Protein AF-A0A4V2AZS8-F1 (afdb_monomer)

Solvent-accessible surface area (backbone atoms only — not comparable to full-atom values): 9672 Å² total; per-residue (Å²): 130,90,81,91,82,90,80,87,82,88,80,92,87,89,85,93,84,90,85,90,80,82,89,86,44,74,47,88,84,85,51,57,53,79,81,81,78,88,80,92,78,80,92,77,89,79,79,71,80,73,68,63,40,28,54,51,23,30,54,55,28,27,70,74,62,76,33,59,73,58,14,51,53,25,32,37,92,27,83,41,45,29,16,54,57,23,22,50,54,30,22,74,74,65,71,37,59,74,57,15,38,60,24,17,33,66,27,86,45,48,29,17,40,57,23,20,51,58,28,22,79,73,62,78,36,60,73,62,14,38,65,28,16,32,58,30,86,42,50,59,36,46,55,43,21,53,53,43,22,78,76,62,77,39,58,77,56,15,43,67,74,27,40,65,132

Sequence (165 aa):
MRSIVVGLNRLIVASRANVRIMNEGNQMKNCGFWVWVIGVMISQSVDASPPTRSLQCYQEAVEWLGAPGAAATLCSGAISRAPLDCAKEAFEYFGALGASIRLCTLAQSNAPVDCAIIAHEWLGAPGASIDLCIRAKSEAPVDCAKNAYALTGAINQSIRLCRVR

Mean predicted aligned error: 15.45 Å

Structure (mmCIF, N/CA/C/O backbone):
data_AF-A0A4V2AZS8-F1
#
_entry.id   AF-A0A4V2AZS8-F1
#
loop_
_atom_site.group_PDB
_atom_site.id
_atom_site.type_symbol
_atom_site.label_atom_id
_atom_site.label_alt_id
_atom_site.label_comp_id
_atom_site.label_asym_id
_atom_site.label_entity_id
_atom_site.label_seq_id
_atom_site.pdbx_PDB_ins_code
_atom_site.Cartn_x
_atom_site.Cartn_y
_atom_site.Cartn_z
_atom_site.occupancy
_atom_site.B_iso_or_equiv
_atom_site.auth_seq_id
_atom_site.auth_comp_id
_atom_site.auth_asym_id
_atom_site.auth_atom_id
_atom_site.pdbx_PDB_model_num
ATOM 1 N N . MET A 1 1 ? -20.260 49.667 44.166 1.00 33.34 1 MET A N 1
ATOM 2 C CA . MET A 1 1 ? -19.291 50.216 43.187 1.00 33.34 1 MET A CA 1
ATOM 3 C C . MET A 1 1 ? -17.889 49.875 43.674 1.00 33.34 1 MET A C 1
ATOM 5 O O . MET A 1 1 ? -17.673 50.115 44.852 1.00 33.34 1 MET A O 1
ATOM 9 N N . ARG A 1 2 ? -16.969 49.426 42.797 1.00 31.64 2 ARG A N 1
ATOM 10 C CA . ARG A 1 2 ? -15.513 49.222 43.051 1.00 31.64 2 ARG A CA 1
ATOM 11 C C . ARG A 1 2 ? -15.128 48.177 44.138 1.00 31.64 2 ARG A C 1
ATOM 13 O O . ARG A 1 2 ? -15.926 47.923 45.026 1.00 31.64 2 ARG A O 1
ATOM 20 N N . SER A 1 3 ? -13.931 47.563 44.166 1.00 36.28 3 SER A N 1
ATOM 21 C CA . SER A 1 3 ? -13.008 47.126 43.083 1.00 36.28 3 SER A CA 1
ATOM 22 C C . SER A 1 3 ? -11.836 46.267 43.627 1.00 36.28 3 SER A C 1
ATOM 24 O O . SER A 1 3 ? -11.017 46.817 44.356 1.00 36.28 3 SER A O 1
ATOM 26 N N . ILE A 1 4 ? -11.652 45.030 43.114 1.00 39.06 4 ILE A N 1
ATOM 27 C CA . ILE A 1 4 ? -10.358 44.275 43.062 1.00 39.06 4 ILE A CA 1
ATOM 28 C C . ILE A 1 4 ? -9.806 43.961 44.514 1.00 39.06 4 ILE A C 1
ATOM 30 O O . ILE A 1 4 ? -10.564 44.186 45.450 1.00 39.06 4 ILE A O 1
ATOM 34 N N . VAL A 1 5 ? -8.657 43.355 44.902 1.00 35.41 5 VAL A N 1
ATOM 35 C CA . VAL A 1 5 ? -7.395 42.811 44.323 1.00 35.41 5 VAL A CA 1
ATOM 36 C C . VAL A 1 5 ? -6.867 41.636 45.204 1.00 35.41 5 VAL A C 1
ATOM 38 O O . VAL A 1 5 ? -7.051 41.693 46.413 1.00 35.41 5 VAL A O 1
ATOM 41 N N . VAL A 1 6 ? -6.100 40.682 44.627 1.00 34.69 6 VAL A N 1
ATOM 42 C CA . VAL A 1 6 ? -5.257 39.630 45.291 1.00 34.69 6 VAL A CA 1
ATOM 43 C C . VAL A 1 6 ? -6.026 38.531 46.077 1.00 34.69 6 VAL A C 1
ATOM 45 O O . VAL A 1 6 ? -7.058 38.794 46.671 1.00 34.69 6 VAL A O 1
ATOM 48 N N . GLY A 1 7 ? -5.603 37.258 46.144 1.00 29.23 7 GLY A N 1
ATOM 49 C CA . GLY A 1 7 ? -4.555 36.539 45.400 1.00 29.23 7 GLY A CA 1
ATOM 50 C C . GLY A 1 7 ? -3.817 35.464 46.228 1.00 29.23 7 GLY A C 1
ATOM 51 O O . GLY A 1 7 ? -3.482 35.691 47.380 1.00 29.23 7 GLY A O 1
ATOM 52 N N . LEU A 1 8 ? -3.535 34.323 45.586 1.00 36.06 8 LEU A N 1
ATOM 53 C CA . LEU A 1 8 ? -2.616 33.230 45.962 1.00 36.06 8 LEU A CA 1
ATOM 54 C C . LEU A 1 8 ? -2.671 32.572 47.374 1.00 36.06 8 LEU A C 1
ATOM 56 O O . LEU A 1 8 ? -2.198 33.113 48.366 1.00 36.06 8 LEU A O 1
ATOM 60 N N . ASN A 1 9 ? -2.914 31.252 47.325 1.00 31.45 9 ASN A N 1
ATOM 61 C CA . ASN A 1 9 ? -2.202 30.190 48.066 1.00 31.45 9 ASN A CA 1
ATOM 62 C C . ASN A 1 9 ? -2.719 29.726 49.456 1.00 31.45 9 ASN A C 1
ATOM 64 O O . ASN A 1 9 ? -3.075 30.523 50.313 1.00 31.45 9 ASN A O 1
ATOM 68 N N . ARG A 1 10 ? -2.596 28.400 49.677 1.00 37.41 10 ARG A N 1
ATOM 69 C CA . ARG A 1 10 ? -2.849 27.602 50.907 1.00 37.41 10 ARG A CA 1
ATOM 70 C C . ARG A 1 10 ? -4.305 27.465 51.403 1.00 37.41 10 ARG A C 1
ATOM 72 O O . ARG A 1 10 ? -5.071 28.410 51.335 1.00 37.41 10 ARG A O 1
ATOM 79 N N . LEU A 1 11 ? -4.733 26.341 52.002 1.00 31.33 11 LEU A N 1
ATOM 80 C CA . LEU A 1 11 ? -4.360 24.904 51.907 1.00 31.33 11 LEU A CA 1
ATOM 81 C C . LEU A 1 11 ? -5.450 24.090 52.656 1.00 31.33 11 LEU A C 1
ATOM 83 O O . LEU A 1 11 ? -5.911 24.554 53.689 1.00 31.33 11 LEU A O 1
ATOM 87 N N . ILE A 1 12 ? -5.742 22.856 52.215 1.00 38.16 12 ILE A N 1
ATOM 88 C CA . ILE A 1 12 ? -6.421 21.770 52.977 1.00 38.16 12 ILE A CA 1
ATOM 89 C C . ILE A 1 12 ? -7.885 22.011 53.420 1.00 38.16 12 ILE A C 1
ATOM 91 O O . ILE A 1 12 ? -8.167 22.842 54.270 1.00 38.16 12 ILE A O 1
ATOM 95 N N . VAL A 1 13 ? -8.790 21.127 52.979 1.00 31.47 13 VAL A N 1
ATOM 96 C CA . VAL A 1 13 ? -9.641 20.260 53.836 1.00 31.47 13 VAL A CA 1
ATOM 97 C C . VAL A 1 13 ? -10.217 19.140 52.953 1.00 31.47 13 VAL A C 1
ATOM 99 O O . VAL A 1 13 ? -10.412 19.328 51.755 1.00 31.47 13 VAL A O 1
ATOM 102 N N . ALA A 1 14 ? -10.408 17.942 53.514 1.00 37.66 14 ALA A N 1
ATOM 103 C CA . ALA A 1 14 ? -10.688 16.720 52.755 1.00 37.66 14 ALA A CA 1
ATOM 104 C C . ALA A 1 14 ? -12.159 16.261 52.805 1.00 37.66 14 ALA A C 1
ATOM 106 O O . ALA A 1 14 ? -12.882 16.516 53.767 1.00 37.66 14 ALA A O 1
ATOM 107 N N . SER A 1 15 ? -12.568 15.471 51.808 1.00 33.34 15 SER A N 1
ATOM 108 C CA . SER A 1 15 ? -13.687 14.513 51.877 1.00 33.34 15 SER A CA 1
ATOM 109 C C . SER A 1 15 ? -13.432 13.392 50.858 1.00 33.34 15 SER A C 1
ATOM 111 O O . SER A 1 15 ? -13.212 13.672 49.690 1.00 33.34 15 SER A O 1
ATOM 113 N N . ARG A 1 16 ? -13.175 12.148 51.287 1.00 38.03 16 ARG A N 1
ATOM 114 C CA . ARG A 1 16 ? -14.114 11.126 51.816 1.00 38.03 16 ARG A CA 1
ATOM 115 C C . ARG A 1 16 ? -14.849 10.331 50.718 1.00 38.03 16 ARG A C 1
ATOM 117 O O . ARG A 1 16 ? -15.988 10.641 50.399 1.00 38.03 16 ARG A O 1
ATOM 124 N N . ALA A 1 17 ? -14.246 9.218 50.296 1.00 37.12 17 ALA A N 1
ATOM 125 C CA . ALA A 1 17 ? -14.848 7.871 50.327 1.00 37.12 17 ALA A CA 1
ATOM 126 C C . ALA A 1 17 ? -13.714 6.843 50.083 1.00 37.12 17 ALA A C 1
ATOM 128 O O . ALA A 1 17 ? -13.071 6.904 49.047 1.00 37.12 17 ALA A O 1
ATOM 129 N N . ASN A 1 18 ? -13.244 6.029 51.036 1.00 34.91 18 ASN A N 1
ATOM 130 C CA . ASN A 1 18 ? -13.913 5.042 51.904 1.00 34.91 18 ASN A CA 1
ATOM 131 C C . ASN A 1 18 ? -14.211 3.699 51.203 1.00 34.91 18 ASN A C 1
ATOM 133 O O . ASN A 1 18 ? -15.359 3.405 50.885 1.00 34.91 18 ASN A O 1
ATOM 137 N N . VAL A 1 19 ? -13.180 2.856 51.072 1.00 37.09 19 VAL A N 1
ATOM 138 C CA . VAL A 1 19 ? -13.322 1.389 51.043 1.00 37.09 19 VAL A CA 1
ATOM 139 C C . VAL A 1 19 ? -12.619 0.837 52.287 1.00 37.09 19 VAL A C 1
ATOM 141 O O . VAL A 1 19 ? -11.529 1.289 52.633 1.00 37.09 19 VAL A O 1
ATOM 144 N N . ARG A 1 20 ? -13.278 -0.087 52.995 1.00 37.25 20 ARG A N 1
ATOM 145 C CA . ARG A 1 20 ? -12.917 -0.541 54.348 1.00 37.25 20 ARG A CA 1
ATOM 146 C C . ARG A 1 20 ? -13.033 -2.064 54.466 1.00 37.25 20 ARG A C 1
ATOM 148 O O . ARG A 1 20 ? -14.137 -2.559 54.659 1.00 37.25 20 ARG A O 1
ATOM 155 N N . ILE A 1 21 ? -11.890 -2.749 54.465 1.00 39.22 21 ILE A N 1
ATOM 156 C CA . ILE A 1 21 ? -11.623 -4.073 55.066 1.00 39.22 21 ILE A CA 1
ATOM 157 C C . ILE A 1 21 ? -10.160 -3.954 55.553 1.00 39.22 21 ILE A C 1
ATOM 159 O O . ILE A 1 21 ? -9.301 -3.687 54.723 1.00 39.22 21 ILE A O 1
ATOM 163 N N . MET A 1 22 ? -9.764 -3.899 56.832 1.00 32.53 22 MET A N 1
ATOM 164 C CA . MET A 1 22 ? -10.247 -4.458 58.109 1.00 32.53 22 MET A CA 1
ATOM 165 C C . MET A 1 22 ? -10.075 -5.979 58.269 1.00 32.53 22 MET A C 1
ATOM 167 O O . MET A 1 22 ? -10.954 -6.727 57.863 1.00 32.53 22 MET A O 1
ATOM 171 N N . ASN A 1 23 ? -9.050 -6.352 59.060 1.00 37.34 23 ASN A N 1
ATOM 172 C CA . ASN A 1 23 ? -8.978 -7.582 59.877 1.00 37.34 23 ASN A CA 1
ATOM 173 C C . ASN A 1 23 ? -8.745 -8.900 59.068 1.00 37.34 23 ASN A C 1
ATOM 175 O O . ASN A 1 23 ? -8.974 -8.916 57.866 1.00 37.34 23 ASN A O 1
ATOM 179 N N . GLU A 1 24 ? -8.201 -10.017 59.584 1.00 36.78 24 GLU A N 1
ATOM 180 C CA . GLU A 1 24 ? -7.811 -10.447 60.948 1.00 36.78 24 GLU A CA 1
ATOM 181 C C . GLU A 1 24 ? -6.408 -11.103 60.983 1.00 36.78 24 GLU A C 1
ATOM 183 O O . GLU A 1 24 ? -5.986 -11.722 60.011 1.00 36.78 24 GLU A O 1
ATOM 188 N N . GLY A 1 25 ? -5.693 -11.004 62.116 1.00 35.56 25 GLY A N 1
ATOM 189 C CA . GLY A 1 25 ? -4.338 -11.577 62.293 1.00 35.56 25 GLY A CA 1
ATOM 190 C C . GLY A 1 25 ? -3.713 -11.336 63.680 1.00 35.56 25 GLY A C 1
ATOM 191 O O . GLY A 1 25 ? -2.523 -11.050 63.810 1.00 35.56 25 GLY A O 1
ATOM 192 N N . ASN A 1 26 ? -4.532 -11.322 64.736 1.00 35.31 26 ASN A N 1
ATOM 193 C CA . ASN A 1 26 ? -4.114 -10.905 66.082 1.00 35.31 26 ASN A CA 1
ATOM 194 C C . ASN A 1 26 ? -3.451 -12.051 66.893 1.00 35.31 26 ASN A C 1
ATOM 196 O O . ASN A 1 26 ? -3.661 -13.224 66.603 1.00 35.31 26 ASN A O 1
ATOM 200 N N . GLN A 1 27 ? -2.749 -11.678 67.973 1.00 40.88 27 GLN A N 1
ATOM 201 C CA . GLN A 1 27 ? -2.029 -12.500 68.962 1.00 40.88 27 GLN A CA 1
ATOM 202 C C . GLN A 1 27 ? -0.652 -13.052 68.504 1.00 40.88 27 GLN A C 1
ATOM 204 O O . GLN A 1 27 ? -0.379 -13.155 67.316 1.00 40.88 27 GLN A O 1
ATOM 209 N N . MET A 1 28 ? 0.313 -13.369 69.388 1.00 41.41 28 MET A N 1
ATOM 210 C CA . MET A 1 28 ? 0.351 -13.183 70.858 1.00 41.41 28 MET A CA 1
ATOM 211 C C . MET A 1 28 ? 1.646 -12.510 71.387 1.00 41.41 28 MET A C 1
ATOM 213 O O . MET A 1 28 ? 2.045 -12.709 72.529 1.00 41.41 28 MET A O 1
ATOM 217 N N . LYS A 1 29 ? 2.283 -11.635 70.594 1.00 42.59 29 LYS A N 1
ATOM 218 C CA . LYS A 1 29 ? 2.985 -10.447 71.145 1.00 42.59 29 LYS A CA 1
ATOM 219 C C . LYS A 1 29 ? 2.148 -9.185 70.890 1.00 42.59 29 LYS A C 1
ATOM 221 O O . LYS A 1 29 ? 2.635 -8.163 70.428 1.00 42.59 29 LYS A O 1
ATOM 226 N N . ASN A 1 30 ? 0.847 -9.334 71.146 1.00 47.31 30 ASN A N 1
ATOM 227 C CA . ASN A 1 30 ? -0.242 -8.363 71.014 1.00 47.31 30 ASN A CA 1
ATOM 228 C C . ASN A 1 30 ? -0.416 -7.645 69.657 1.00 47.31 30 ASN A C 1
ATOM 230 O O . ASN A 1 30 ? -1.076 -6.612 69.629 1.00 47.31 30 ASN A O 1
ATOM 234 N N . CYS A 1 31 ? 0.089 -8.212 68.550 1.00 43.41 31 CYS A N 1
ATOM 235 C CA . CYS A 1 31 ? -0.564 -8.301 67.222 1.00 43.41 31 CYS A CA 1
ATOM 236 C C . CYS A 1 31 ? 0.366 -8.983 66.190 1.00 43.41 31 CYS A C 1
ATOM 238 O O . CYS A 1 31 ? 1.584 -8.894 66.324 1.00 43.41 31 CYS A O 1
ATOM 240 N N . GLY A 1 32 ? -0.189 -9.573 65.121 1.00 35.25 32 GLY A N 1
ATOM 241 C CA . GLY A 1 32 ? 0.500 -9.658 63.822 1.00 35.25 32 GLY A CA 1
ATOM 242 C C . GLY A 1 32 ? 1.389 -10.875 63.535 1.00 35.25 32 GLY A C 1
ATOM 243 O O . GLY A 1 32 ? 2.478 -10.709 62.988 1.00 35.25 32 GLY A O 1
ATOM 244 N N . PHE A 1 33 ? 0.940 -12.095 63.838 1.00 46.66 33 PHE A N 1
ATOM 245 C CA . PHE A 1 33 ? 1.416 -13.272 63.088 1.00 46.66 33 PHE A CA 1
ATOM 246 C C . PHE A 1 33 ? 0.717 -13.275 61.709 1.00 46.66 33 PHE A C 1
ATOM 248 O O . PHE A 1 33 ? -0.459 -12.925 61.656 1.00 46.66 33 PHE A O 1
ATOM 255 N N . TRP A 1 34 ? 1.415 -13.660 60.625 1.00 41.84 34 TRP A N 1
ATOM 256 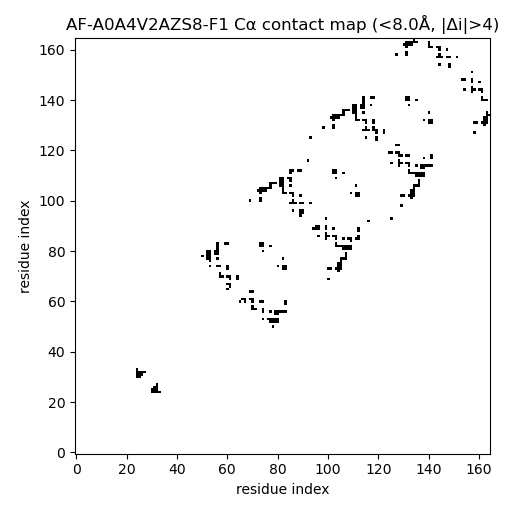C CA . TRP A 1 34 ? 1.061 -13.372 59.207 1.00 41.84 34 TRP A CA 1
ATOM 257 C C . TRP A 1 34 ? 1.075 -11.846 58.913 1.00 41.84 34 TRP A C 1
ATOM 259 O O . TRP A 1 34 ? 0.265 -11.100 59.443 1.00 41.84 34 TRP A O 1
ATOM 269 N N . VAL A 1 35 ? 2.019 -11.262 58.163 1.00 41.62 35 VAL A N 1
ATOM 270 C CA . VAL A 1 35 ? 2.215 -11.386 56.706 1.00 41.62 35 VAL A CA 1
ATOM 271 C C . VAL A 1 35 ? 3.706 -11.200 56.361 1.00 41.62 35 VAL A C 1
ATOM 273 O O . VAL A 1 35 ? 4.246 -10.096 56.399 1.00 41.62 35 VAL A O 1
ATOM 276 N N . TRP A 1 36 ? 4.362 -12.291 55.970 1.00 41.44 36 TRP A N 1
ATOM 277 C CA . TRP A 1 36 ? 5.384 -12.267 54.917 1.00 41.44 36 TRP A CA 1
ATOM 278 C C . TRP A 1 36 ? 4.718 -12.824 53.650 1.00 41.44 36 TRP A C 1
ATOM 280 O O . TRP A 1 36 ? 3.796 -13.631 53.765 1.00 41.44 36 TRP A O 1
ATOM 290 N N . VAL A 1 37 ? 5.227 -12.449 52.468 1.00 45.97 37 VAL A N 1
ATOM 291 C CA . VAL A 1 37 ? 4.618 -12.679 51.135 1.00 45.97 37 VAL A CA 1
ATOM 292 C C . VAL A 1 37 ? 3.432 -11.739 50.841 1.00 45.97 37 VAL A C 1
ATOM 294 O O . VAL A 1 37 ? 2.607 -11.477 51.703 1.00 45.97 37 VAL A O 1
ATOM 297 N N . ILE A 1 38 ? 3.359 -11.256 49.589 1.00 45.50 38 ILE A N 1
ATOM 298 C CA . ILE A 1 38 ? 2.510 -10.152 49.080 1.00 45.50 38 ILE A CA 1
ATOM 299 C C . ILE A 1 38 ? 2.921 -8.765 49.640 1.00 45.50 38 ILE A C 1
ATOM 301 O O . ILE A 1 38 ? 2.914 -8.543 50.842 1.00 45.50 38 ILE A O 1
ATOM 305 N N . GLY A 1 39 ? 3.271 -7.759 48.829 1.00 36.75 39 GLY A N 1
ATOM 306 C CA . GLY A 1 39 ? 3.488 -7.780 47.378 1.00 36.75 39 GLY A CA 1
ATOM 307 C C . GLY A 1 39 ? 3.538 -6.386 46.732 1.00 36.75 39 GLY A C 1
ATOM 308 O O . GLY A 1 39 ? 2.514 -5.730 46.630 1.00 36.75 39 GLY A O 1
ATOM 309 N N . VAL A 1 40 ? 4.721 -5.990 46.246 1.00 51.69 40 VAL A N 1
ATOM 310 C CA . VAL A 1 40 ? 4.964 -5.089 45.092 1.00 51.69 40 VAL A CA 1
ATOM 311 C C . VAL A 1 40 ? 4.104 -3.808 44.960 1.00 51.69 40 VAL A C 1
ATOM 313 O O . VAL A 1 40 ? 3.096 -3.795 44.262 1.00 51.69 40 VAL A O 1
ATOM 316 N N . MET A 1 41 ? 4.629 -2.685 45.466 1.00 39.31 41 MET A N 1
ATOM 317 C CA . MET A 1 41 ? 4.526 -1.340 44.858 1.00 39.31 41 MET A CA 1
ATOM 318 C C . MET A 1 41 ? 5.875 -0.640 45.136 1.00 39.31 41 MET A C 1
ATOM 320 O O . MET A 1 41 ? 6.211 -0.421 46.294 1.00 39.31 41 MET A O 1
ATOM 324 N N . ILE A 1 42 ? 6.811 -0.472 44.189 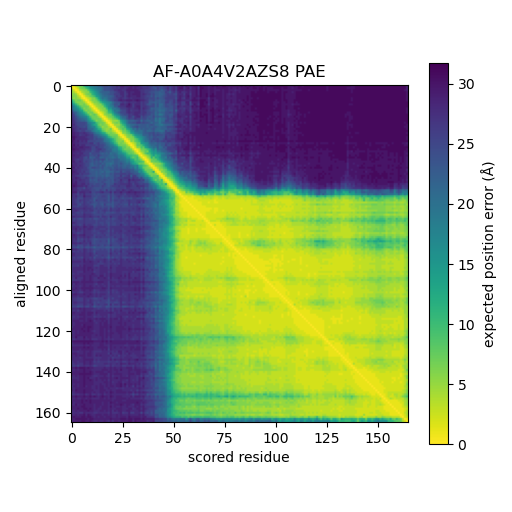1.00 50.31 42 ILE A N 1
ATOM 325 C CA . ILE A 1 42 ? 6.748 0.395 42.991 1.00 50.31 42 ILE A CA 1
ATOM 326 C C . ILE A 1 42 ? 6.298 1.803 43.429 1.00 50.31 42 ILE A C 1
ATOM 328 O O . ILE A 1 42 ? 5.116 2.015 43.651 1.00 50.31 42 ILE A O 1
ATOM 332 N N . SER A 1 43 ? 7.177 2.786 43.665 1.00 45.25 43 SER A N 1
ATOM 333 C CA . SER A 1 43 ? 8.560 2.986 43.181 1.00 45.25 43 SER A CA 1
ATOM 334 C C . SER A 1 43 ? 8.686 3.102 41.659 1.00 45.25 43 SER A C 1
ATOM 336 O O . SER A 1 43 ? 9.384 2.309 41.030 1.00 45.25 43 SER A O 1
ATOM 338 N N . GLN A 1 44 ? 7.989 4.097 41.094 1.00 39.22 44 GLN A N 1
ATOM 339 C CA . GLN A 1 44 ? 8.421 5.001 40.007 1.00 39.22 44 GLN A CA 1
ATOM 340 C C . GLN A 1 44 ? 7.219 5.833 39.530 1.00 39.22 44 GLN A C 1
ATOM 342 O O . GLN A 1 44 ? 6.243 5.267 39.056 1.00 39.22 44 GLN A O 1
ATOM 347 N N . SER A 1 45 ? 7.318 7.162 39.597 1.00 39.69 45 SER A N 1
ATOM 348 C CA . SER A 1 45 ? 6.466 8.096 38.841 1.00 39.69 45 SER A CA 1
ATOM 349 C C . SER A 1 45 ? 7.344 8.827 37.823 1.00 39.69 45 SER A C 1
ATOM 351 O O . SER A 1 45 ? 7.642 10.016 37.955 1.00 39.69 45 SER A O 1
ATOM 353 N N . VAL A 1 46 ? 7.876 8.062 36.866 1.00 49.38 46 VAL A N 1
ATOM 354 C CA . VAL A 1 46 ? 8.689 8.573 35.749 1.00 49.38 46 VAL A CA 1
ATOM 355 C C . VAL A 1 46 ? 7.773 8.697 34.532 1.00 49.38 46 VAL A C 1
ATOM 357 O O . VAL A 1 46 ? 8.007 8.093 33.488 1.00 49.38 46 VAL A O 1
ATOM 360 N N . ASP A 1 47 ? 6.679 9.438 34.709 1.00 39.75 47 ASP A N 1
ATOM 361 C CA . ASP A 1 47 ? 5.573 9.522 33.755 1.00 39.75 47 ASP A CA 1
ATOM 362 C C . ASP A 1 47 ? 5.919 10.437 32.573 1.00 39.75 47 ASP A C 1
ATOM 364 O O . ASP A 1 47 ? 5.371 11.523 32.380 1.00 39.75 47 ASP A O 1
ATOM 368 N N . ALA A 1 48 ? 6.861 9.968 31.755 1.00 43.16 48 ALA A N 1
ATOM 369 C CA . ALA A 1 48 ? 7.017 10.428 30.389 1.00 43.16 48 ALA A CA 1
ATOM 370 C C . ALA A 1 48 ? 5.715 10.131 29.631 1.00 43.16 48 ALA A C 1
ATOM 372 O O . ALA A 1 48 ? 5.297 8.975 29.533 1.00 43.16 48 ALA A O 1
ATOM 373 N N . SER A 1 49 ? 5.069 11.174 29.104 1.00 41.69 49 SER A N 1
ATOM 374 C CA . SER A 1 49 ? 3.768 11.058 28.442 1.00 41.69 49 SER A CA 1
ATOM 375 C C . SER A 1 49 ? 3.782 9.978 27.350 1.00 41.69 49 SER A C 1
ATOM 377 O O . SER A 1 49 ? 4.580 10.089 26.412 1.00 41.69 49 SER A O 1
ATOM 379 N N . PRO A 1 50 ? 2.888 8.969 27.395 1.00 49.75 50 PRO A N 1
ATOM 380 C CA . PRO A 1 50 ? 2.739 8.040 26.284 1.00 49.75 50 PRO A CA 1
ATOM 381 C C . PRO A 1 50 ? 2.290 8.805 25.024 1.00 49.75 50 PRO A C 1
ATOM 383 O O . PRO A 1 50 ? 1.581 9.813 25.132 1.00 49.75 50 PRO A O 1
ATOM 386 N N . PRO A 1 51 ? 2.683 8.363 23.815 1.00 53.47 51 PRO A N 1
ATOM 387 C CA . PRO A 1 51 ? 2.431 9.107 22.586 1.00 53.47 51 PRO A CA 1
ATOM 388 C C . PRO A 1 51 ? 0.940 9.088 22.221 1.00 53.47 51 PRO A C 1
ATOM 390 O O . PRO A 1 51 ? 0.475 8.208 21.506 1.00 53.47 51 PRO A O 1
ATOM 393 N N . THR A 1 52 ? 0.191 10.104 22.653 1.00 59.41 52 THR A N 1
ATOM 394 C CA . THR A 1 52 ? -1.256 10.273 22.389 1.00 59.41 52 THR A CA 1
ATOM 395 C C . THR A 1 52 ? -1.639 10.164 20.908 1.00 59.41 52 THR A C 1
ATOM 397 O O . THR A 1 52 ? -2.753 9.758 20.586 1.00 59.41 52 THR A O 1
ATOM 400 N N . ARG A 1 53 ? -0.700 10.450 19.999 1.00 62.38 53 ARG A N 1
ATOM 401 C CA . ARG A 1 53 ? -0.846 10.293 18.543 1.00 62.38 53 ARG A CA 1
ATOM 402 C C . ARG A 1 53 ? -1.084 8.847 18.084 1.00 62.38 53 ARG A C 1
ATOM 404 O O . ARG A 1 53 ? -1.784 8.653 17.094 1.00 62.38 53 ARG A O 1
ATOM 411 N N . SER A 1 54 ? -0.541 7.843 18.781 1.00 74.81 54 SER A N 1
ATOM 412 C CA . SER A 1 54 ? -0.782 6.430 18.439 1.00 74.81 54 SER A CA 1
ATOM 413 C C . SER A 1 54 ? -2.218 6.017 18.779 1.00 74.81 54 SER A C 1
ATOM 415 O O . SER A 1 54 ? -2.881 5.340 17.992 1.00 74.81 54 SER A O 1
ATOM 417 N N . LEU A 1 55 ? -2.728 6.510 19.914 1.00 85.62 55 LEU A N 1
ATOM 418 C CA . LEU A 1 55 ? -4.106 6.310 20.355 1.00 85.62 55 LEU A CA 1
ATOM 419 C C . LEU A 1 55 ? -5.105 6.959 19.385 1.00 85.62 55 LEU A C 1
ATOM 421 O O . LEU A 1 55 ? -6.088 6.320 19.028 1.00 85.62 55 LEU A O 1
ATOM 425 N N . GLN A 1 56 ? -4.818 8.179 18.913 1.00 89.69 56 GLN A N 1
ATOM 426 C CA . GLN A 1 56 ? -5.639 8.884 17.917 1.00 89.69 56 GLN A CA 1
ATOM 427 C C . GLN A 1 56 ? -5.765 8.092 16.609 1.00 89.69 56 GLN A C 1
ATOM 429 O O . GLN A 1 56 ? -6.879 7.879 16.138 1.00 89.69 56 GLN A O 1
ATOM 434 N N . CYS A 1 57 ? -4.645 7.585 16.070 1.00 91.81 57 CYS A N 1
ATOM 435 C CA . CYS A 1 57 ? -4.664 6.704 14.897 1.00 91.81 57 CYS A CA 1
ATOM 436 C C . CYS A 1 57 ? -5.603 5.510 15.129 1.00 91.81 57 CYS A C 1
ATOM 438 O O . CYS A 1 57 ? -6.492 5.263 14.319 1.00 91.81 57 CYS A O 1
ATOM 440 N N . TYR A 1 58 ? -5.451 4.799 16.253 1.00 92.38 58 TYR A N 1
ATOM 441 C CA . TYR A 1 58 ? -6.273 3.626 16.553 1.00 92.38 58 TYR A CA 1
ATOM 442 C C . TYR A 1 58 ? -7.765 3.959 16.720 1.00 92.38 58 TYR A C 1
ATOM 444 O O . TYR A 1 58 ? -8.600 3.254 16.163 1.00 92.38 58 TYR A O 1
ATOM 452 N N . GLN A 1 59 ? -8.111 5.021 17.453 1.00 93.38 59 GLN A N 1
ATOM 453 C CA . GLN A 1 59 ? -9.503 5.416 17.703 1.00 93.38 59 GLN A CA 1
ATOM 454 C C . GLN A 1 59 ? -10.244 5.742 16.399 1.00 93.38 59 GLN A C 1
ATOM 456 O O . GLN A 1 59 ? -11.295 5.163 16.130 1.00 93.38 59 GLN A O 1
ATOM 461 N N . GLU A 1 60 ? -9.660 6.592 15.554 1.00 94.44 60 GLU A N 1
ATOM 462 C CA . GLU A 1 60 ? -10.249 6.958 14.261 1.00 94.44 60 GLU A CA 1
ATOM 463 C C . GLU A 1 60 ? -10.232 5.792 13.256 1.00 94.44 60 GLU A C 1
ATOM 465 O O . GLU A 1 60 ? -11.130 5.670 12.423 1.00 94.44 60 GLU A O 1
ATOM 470 N N . ALA A 1 61 ? -9.237 4.900 13.330 1.00 93.56 61 ALA A N 1
ATOM 471 C CA . ALA A 1 61 ? -9.206 3.691 12.510 1.00 93.56 61 ALA A CA 1
ATOM 472 C C . ALA A 1 61 ? -10.283 2.678 12.934 1.00 93.56 61 ALA A C 1
ATOM 474 O O . ALA A 1 61 ? -10.823 1.989 12.073 1.00 93.56 61 ALA A O 1
ATOM 475 N N . VAL A 1 62 ? -10.639 2.586 14.222 1.00 95.00 62 VAL A N 1
ATOM 476 C CA . VAL A 1 62 ? -11.787 1.779 14.679 1.00 95.00 62 VAL A CA 1
ATOM 477 C C . VAL A 1 62 ? -13.099 2.358 14.151 1.00 95.00 62 VAL A C 1
ATOM 479 O O . VAL A 1 62 ? -13.924 1.594 13.655 1.00 95.00 62 VAL A O 1
ATOM 482 N N . GLU A 1 63 ?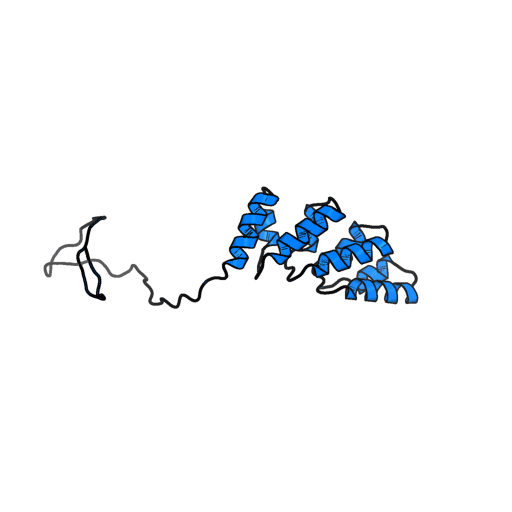 -13.275 3.680 14.212 1.00 94.88 63 GLU A N 1
ATOM 483 C CA . GLU A 1 63 ? -14.465 4.369 13.696 1.00 94.88 63 GLU A CA 1
ATOM 484 C C . GLU A 1 63 ? -14.627 4.185 12.177 1.00 94.88 63 GLU A C 1
ATOM 486 O O . GLU A 1 63 ? -15.711 3.844 11.709 1.00 94.88 63 GLU A O 1
ATOM 491 N N . TRP A 1 64 ? -13.541 4.329 11.409 1.00 93.94 64 TRP A N 1
ATOM 492 C CA . TRP A 1 64 ? -13.561 4.184 9.949 1.00 93.94 64 TRP A CA 1
ATOM 493 C C . TRP A 1 64 ? -13.684 2.728 9.466 1.00 93.94 64 TRP A C 1
ATOM 495 O O . TRP A 1 64 ? -14.386 2.463 8.493 1.00 93.94 64 TRP A O 1
ATOM 505 N N . LEU A 1 65 ? -13.007 1.775 10.120 1.00 93.31 65 LEU A N 1
ATOM 506 C CA . LEU A 1 65 ? -12.960 0.375 9.672 1.00 93.31 65 LEU A CA 1
ATOM 507 C C . LEU A 1 65 ? -14.069 -0.505 10.263 1.00 93.31 65 LEU A C 1
ATOM 509 O O . LEU A 1 65 ? -14.291 -1.607 9.765 1.00 93.31 65 LEU A O 1
ATOM 513 N N . GLY A 1 66 ? -14.665 -0.112 11.394 1.00 92.12 66 GLY A N 1
ATOM 514 C CA . GLY A 1 66 ? -15.531 -0.975 12.213 1.00 92.12 66 GLY A CA 1
ATOM 515 C C . GLY A 1 66 ? -14.834 -2.220 12.795 1.00 92.12 66 GLY A C 1
ATOM 516 O O . GLY A 1 66 ? -15.474 -3.046 13.443 1.00 92.12 66 GLY A O 1
ATOM 517 N N . ALA A 1 67 ? -13.525 -2.381 12.565 1.00 90.81 67 ALA A N 1
ATOM 518 C CA . ALA A 1 67 ? -12.785 -3.624 12.767 1.00 90.81 67 ALA A CA 1
ATOM 519 C C . ALA A 1 67 ? -11.514 -3.386 13.611 1.00 90.81 67 ALA A C 1
ATOM 521 O O . ALA A 1 67 ? -10.462 -3.038 13.063 1.00 90.81 67 ALA A O 1
ATOM 522 N N . PRO A 1 68 ? -11.549 -3.607 14.941 1.00 88.12 68 PRO A N 1
ATOM 523 C CA . PRO A 1 68 ? -10.439 -3.244 15.828 1.00 88.12 68 PRO A CA 1
ATOM 524 C C . PRO A 1 68 ? -9.138 -4.009 15.553 1.00 88.12 68 PRO A C 1
ATOM 526 O O . PRO A 1 68 ? -8.060 -3.446 15.714 1.00 88.12 68 PRO A O 1
ATOM 529 N N . GLY A 1 69 ? -9.201 -5.250 15.055 1.00 90.12 69 GLY A N 1
ATOM 530 C CA . GLY A 1 69 ? -8.003 -5.987 14.627 1.00 90.12 69 GLY A CA 1
ATOM 531 C C . GLY A 1 69 ? -7.319 -5.378 13.395 1.00 90.12 69 GLY A C 1
ATOM 532 O O . GLY A 1 69 ? -6.091 -5.383 13.303 1.00 90.12 69 GLY A O 1
ATOM 533 N N . ALA A 1 70 ? -8.088 -4.785 12.477 1.00 90.38 70 ALA A N 1
ATOM 534 C CA . ALA A 1 70 ? -7.547 -4.073 11.322 1.00 90.38 70 ALA A CA 1
ATOM 535 C C . ALA A 1 70 ? -6.963 -2.711 11.736 1.00 90.38 70 ALA A C 1
ATOM 537 O O . ALA A 1 70 ? -5.845 -2.386 11.342 1.00 90.38 70 ALA A O 1
ATOM 538 N N . ALA A 1 71 ? -7.655 -1.975 12.613 1.00 91.06 71 ALA A N 1
ATOM 539 C CA . ALA A 1 71 ? -7.161 -0.730 13.205 1.00 91.06 71 ALA A CA 1
ATOM 540 C C . ALA A 1 71 ? -5.849 -0.931 13.989 1.00 91.06 71 ALA A C 1
ATOM 542 O O . ALA A 1 71 ? -4.892 -0.180 13.802 1.00 91.06 71 ALA A O 1
ATOM 543 N N . ALA A 1 72 ? -5.767 -1.983 14.813 1.00 90.75 72 ALA A N 1
ATOM 544 C CA . ALA A 1 72 ? -4.557 -2.354 15.548 1.00 90.75 72 ALA A CA 1
ATOM 545 C C . ALA A 1 72 ? -3.400 -2.743 14.613 1.00 90.75 72 ALA A C 1
ATOM 547 O O . ALA A 1 72 ? -2.253 -2.399 14.884 1.00 90.75 72 ALA A O 1
ATOM 548 N N . THR A 1 73 ? -3.694 -3.427 13.501 1.00 91.62 73 THR A N 1
ATOM 549 C CA . THR A 1 73 ? -2.694 -3.776 12.479 1.00 91.62 73 THR A CA 1
ATOM 550 C C . THR A 1 73 ? -2.154 -2.521 11.792 1.00 91.62 73 THR A C 1
ATOM 552 O O . THR A 1 73 ? -0.941 -2.321 11.723 1.00 91.62 73 THR A O 1
ATOM 555 N N . LEU A 1 74 ? -3.049 -1.650 11.321 1.00 91.06 74 LEU A N 1
ATOM 556 C CA . LEU A 1 74 ? -2.715 -0.440 10.574 1.00 91.06 74 LEU A CA 1
ATOM 557 C C . LEU A 1 74 ? -1.911 0.561 11.415 1.00 91.06 74 LEU A C 1
ATOM 559 O O . LEU A 1 74 ? -0.842 0.996 10.994 1.00 91.06 74 LEU A O 1
ATOM 563 N N . CYS A 1 75 ? -2.394 0.864 12.621 1.00 91.62 75 CYS A N 1
ATOM 564 C CA . CYS A 1 75 ? -1.780 1.816 13.548 1.00 91.62 75 CYS A CA 1
ATOM 565 C C . CYS A 1 75 ? -0.731 1.186 14.486 1.00 91.62 75 CYS A C 1
ATOM 567 O O . CYS A 1 75 ? -0.292 1.830 15.444 1.00 91.62 75 CYS A O 1
ATOM 569 N N . SER A 1 76 ? -0.306 -0.059 14.237 1.00 87.88 76 SER A N 1
ATOM 570 C CA . SER A 1 76 ? 0.787 -0.680 14.994 1.00 87.88 76 SER A CA 1
ATOM 571 C C . SER A 1 76 ? 2.058 0.175 14.894 1.00 87.88 76 SER A C 1
ATOM 573 O O . SER A 1 76 ? 2.426 0.643 13.821 1.00 87.88 76 SER A O 1
ATOM 575 N N . GLY A 1 77 ? 2.705 0.460 16.029 1.00 82.81 77 GLY A N 1
ATOM 576 C CA . GLY A 1 77 ? 3.917 1.295 16.079 1.00 82.81 77 GLY A CA 1
ATOM 577 C C . GLY A 1 77 ? 3.769 2.741 15.566 1.00 82.81 77 GLY A C 1
ATOM 578 O O . GLY A 1 77 ? 4.781 3.421 15.398 1.00 82.81 77 GLY A O 1
ATOM 579 N N . ALA A 1 78 ? 2.551 3.224 15.304 1.00 86.81 78 ALA A N 1
ATOM 580 C CA . ALA A 1 78 ? 2.323 4.521 14.676 1.00 86.81 78 ALA A CA 1
ATOM 581 C C . ALA A 1 78 ? 2.640 5.693 15.622 1.00 86.81 78 ALA A C 1
ATOM 583 O O . ALA A 1 78 ? 2.099 5.788 16.721 1.00 86.81 78 ALA A O 1
ATOM 584 N N . ILE A 1 79 ? 3.481 6.628 15.171 1.00 86.12 79 ILE A N 1
ATOM 585 C CA . ILE A 1 79 ? 3.826 7.871 15.899 1.00 86.12 79 ILE A CA 1
ATOM 586 C C . ILE A 1 79 ? 2.951 9.075 15.492 1.00 86.12 79 ILE A C 1
ATOM 588 O O . ILE A 1 79 ? 3.108 10.185 16.008 1.00 86.12 79 ILE A O 1
ATOM 592 N N . SER A 1 80 ? 2.050 8.862 14.535 1.00 88.44 80 SER A N 1
ATOM 593 C CA . SER A 1 80 ? 1.164 9.840 13.904 1.00 88.44 80 SER A CA 1
ATOM 594 C C . SER A 1 80 ? -0.056 9.117 13.317 1.00 88.44 80 SER A C 1
ATOM 596 O O . SER A 1 80 ? -0.145 7.891 13.372 1.00 88.44 80 SER A O 1
ATOM 598 N N . ARG A 1 81 ? -0.983 9.869 12.716 1.00 89.94 81 ARG A N 1
ATOM 599 C CA . ARG A 1 81 ? -2.115 9.318 11.956 1.00 89.94 81 ARG A CA 1
ATOM 600 C C . ARG A 1 81 ? -1.762 8.850 10.535 1.00 89.94 81 ARG A C 1
ATOM 602 O O . ARG A 1 81 ? -2.620 8.276 9.876 1.00 89.94 81 ARG A O 1
ATOM 609 N N . ALA A 1 82 ? -0.509 9.004 10.091 1.00 91.56 82 ALA A N 1
ATOM 610 C CA . ALA A 1 82 ? -0.095 8.720 8.712 1.00 91.56 82 ALA A CA 1
ATOM 611 C C . ALA A 1 82 ? -0.515 7.335 8.160 1.00 91.56 82 ALA A C 1
ATOM 613 O O . ALA A 1 82 ? -0.916 7.296 7.001 1.00 91.56 82 ALA A O 1
ATOM 614 N N . PRO A 1 83 ? -0.521 6.217 8.926 1.00 92.44 83 PRO A N 1
ATOM 615 C CA . PRO A 1 83 ? -1.072 4.951 8.432 1.00 92.44 83 PRO A CA 1
ATOM 616 C C . PRO A 1 83 ? -2.554 5.030 8.051 1.00 92.44 83 PRO A C 1
ATOM 618 O O . PRO A 1 83 ? -2.959 4.460 7.043 1.00 92.44 83 PRO A O 1
ATOM 621 N N . LEU A 1 84 ? -3.360 5.738 8.846 1.00 94.44 84 LEU A N 1
ATOM 622 C CA . LEU A 1 84 ? -4.791 5.913 8.611 1.00 94.44 84 LEU A CA 1
ATOM 623 C C . LEU A 1 84 ? -5.057 6.858 7.440 1.00 94.44 84 LEU A C 1
ATOM 625 O O . LEU A 1 84 ? -5.902 6.557 6.603 1.00 94.44 84 LEU A O 1
ATOM 629 N N . ASP A 1 85 ? -4.338 7.977 7.375 1.00 94.44 85 ASP A N 1
ATOM 630 C CA . ASP A 1 85 ? -4.520 8.962 6.308 1.00 94.44 85 ASP A CA 1
ATOM 631 C C . ASP A 1 85 ? -4.070 8.362 4.945 1.00 94.44 85 ASP A C 1
ATOM 633 O O . ASP A 1 85 ? -4.844 8.384 3.990 1.00 94.44 85 ASP A O 1
ATOM 637 N N . CYS A 1 86 ? -2.924 7.661 4.898 1.00 94.56 86 CYS A N 1
ATOM 638 C CA . CYS A 1 86 ? -2.480 6.839 3.755 1.00 94.56 86 CYS A CA 1
ATOM 639 C C . CYS A 1 86 ? -3.512 5.764 3.364 1.00 94.56 86 CYS A C 1
ATOM 641 O O . CYS A 1 86 ? -3.793 5.567 2.183 1.00 94.56 86 CYS A O 1
ATOM 643 N N . ALA A 1 87 ? -4.094 5.047 4.336 1.00 94.94 87 ALA A N 1
ATOM 644 C CA . ALA A 1 87 ? -5.051 3.978 4.042 1.00 94.94 87 ALA A CA 1
ATOM 645 C C . ALA A 1 87 ? -6.386 4.501 3.495 1.00 94.94 87 ALA A C 1
ATOM 647 O O . ALA A 1 87 ? -7.007 3.798 2.699 1.00 94.94 87 ALA A O 1
ATOM 648 N N . LYS A 1 88 ? -6.814 5.707 3.894 1.00 95.19 88 LYS A N 1
ATOM 649 C CA . LYS A 1 88 ? -7.984 6.393 3.325 1.00 95.19 88 LYS A CA 1
ATOM 650 C C . LYS A 1 88 ? -7.728 6.774 1.869 1.00 95.19 88 LYS A C 1
ATOM 652 O O . LYS A 1 88 ? -8.479 6.340 1.006 1.00 95.19 88 LYS A O 1
ATOM 657 N N . GLU A 1 89 ? -6.621 7.455 1.583 1.00 95.38 89 GLU A N 1
ATOM 658 C CA . GLU A 1 89 ? -6.226 7.841 0.220 1.00 95.38 89 GLU A CA 1
ATOM 659 C C . GLU A 1 89 ? -6.060 6.616 -0.703 1.00 95.38 89 GLU A C 1
ATOM 661 O O . GLU A 1 89 ? -6.624 6.550 -1.796 1.00 95.38 89 GLU A O 1
ATOM 666 N N . ALA A 1 90 ? -5.398 5.559 -0.219 1.00 94.12 90 ALA A N 1
ATOM 667 C CA . ALA A 1 90 ? -5.290 4.294 -0.943 1.00 94.12 90 ALA A CA 1
ATOM 668 C C . ALA A 1 90 ? -6.634 3.555 -1.084 1.00 94.12 90 ALA A C 1
ATOM 670 O O . ALA A 1 90 ? -6.770 2.695 -1.954 1.00 94.12 90 ALA A O 1
ATOM 671 N N . PHE A 1 91 ? -7.623 3.803 -0.225 1.00 95.00 91 PHE A N 1
ATOM 672 C CA . PHE A 1 91 ? -8.970 3.250 -0.383 1.00 95.00 91 PHE A CA 1
ATOM 673 C C . PHE A 1 91 ? -9.793 4.058 -1.392 1.00 95.00 91 PHE A C 1
ATOM 675 O O . PHE A 1 91 ? -10.487 3.458 -2.207 1.00 95.00 91 PHE A O 1
ATOM 682 N N . GLU A 1 92 ? -9.663 5.383 -1.401 1.00 94.62 92 GLU A N 1
ATOM 683 C CA . GLU A 1 92 ? -10.302 6.269 -2.379 1.00 94.62 92 GLU A CA 1
ATOM 684 C C . GLU A 1 92 ? -9.796 5.999 -3.807 1.00 94.62 92 GLU A C 1
ATOM 686 O O . GLU A 1 92 ? -10.600 5.957 -4.736 1.00 94.62 92 GLU A O 1
ATOM 691 N N . TYR A 1 93 ? -8.497 5.719 -3.980 1.00 93.50 93 TYR A N 1
ATOM 692 C CA . TYR A 1 93 ? -7.916 5.398 -5.289 1.00 93.50 93 TYR A CA 1
ATOM 693 C C . TYR A 1 93 ? -8.158 3.941 -5.739 1.00 93.50 93 TYR A C 1
ATOM 695 O O . TYR A 1 93 ? -8.531 3.704 -6.887 1.00 93.50 93 TYR A O 1
ATOM 703 N N . PHE A 1 94 ? -7.957 2.938 -4.867 1.00 91.62 94 PHE A N 1
ATOM 704 C CA . PHE A 1 94 ? -8.028 1.514 -5.261 1.00 91.62 94 PHE A CA 1
ATOM 705 C C . PHE A 1 94 ? -9.352 0.802 -4.925 1.00 91.62 94 PHE A C 1
ATOM 707 O O . PHE A 1 94 ? -9.538 -0.344 -5.337 1.00 91.62 94 PHE A O 1
ATOM 714 N N . GLY A 1 95 ? -10.237 1.396 -4.117 1.00 92.06 95 GLY A N 1
ATOM 715 C CA . GLY A 1 95 ? -11.488 0.782 -3.635 1.00 92.06 95 GLY A CA 1
ATOM 716 C C . GLY A 1 95 ? -11.318 -0.465 -2.747 1.00 92.06 95 GLY A C 1
ATOM 717 O O . GLY A 1 95 ? -12.299 -1.100 -2.360 1.00 92.06 95 GLY A O 1
ATOM 718 N N . ALA A 1 96 ? -10.081 -0.857 -2.427 1.00 90.88 96 ALA A N 1
ATOM 719 C CA . ALA A 1 96 ? -9.739 -2.194 -1.946 1.00 90.88 96 ALA A CA 1
ATOM 720 C C . ALA A 1 96 ? -9.189 -2.175 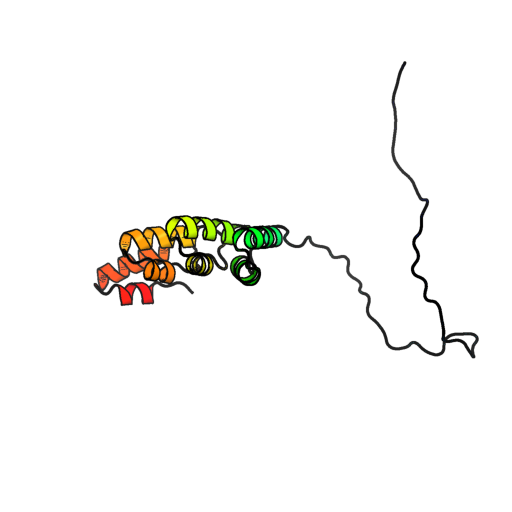-0.510 1.00 90.88 96 ALA A C 1
ATOM 722 O O . ALA A 1 96 ? -7.997 -2.382 -0.289 1.00 90.88 96 ALA A O 1
ATOM 723 N N . LEU A 1 97 ? -10.071 -1.979 0.476 1.00 90.62 97 LEU A N 1
ATOM 724 C CA . LEU A 1 97 ? -9.741 -1.709 1.888 1.00 90.62 97 LEU A CA 1
ATOM 725 C C . LEU A 1 97 ? -8.612 -2.581 2.476 1.00 90.62 97 LEU A C 1
ATOM 727 O O . LEU A 1 97 ? -7.660 -2.068 3.059 1.00 90.62 97 LEU A O 1
ATOM 731 N N . GLY A 1 98 ? -8.676 -3.906 2.296 1.00 90.88 98 GLY A N 1
ATOM 732 C CA . GLY A 1 98 ? -7.654 -4.834 2.804 1.00 90.88 98 GLY A CA 1
ATOM 733 C C . GLY A 1 98 ? -6.284 -4.703 2.122 1.00 90.88 98 GLY A C 1
ATOM 734 O O . GLY A 1 98 ? -5.260 -5.029 2.723 1.00 90.88 98 GLY A O 1
ATOM 735 N N . ALA A 1 99 ? -6.245 -4.205 0.886 1.00 91.31 99 ALA A N 1
ATOM 736 C CA . ALA A 1 99 ? -5.015 -3.887 0.172 1.00 91.31 99 ALA A CA 1
ATOM 737 C C . ALA A 1 99 ? -4.462 -2.517 0.605 1.00 91.31 99 ALA A C 1
ATOM 739 O O . ALA A 1 99 ? -3.265 -2.418 0.861 1.00 91.31 99 ALA A O 1
ATOM 740 N N . SER A 1 100 ? -5.327 -1.514 0.799 1.00 93.31 100 SER A N 1
ATOM 741 C CA . SER A 1 100 ? -4.984 -0.196 1.361 1.00 93.31 100 SER A CA 1
ATOM 742 C C . SER A 1 100 ? -4.370 -0.318 2.764 1.00 93.31 100 SER A C 1
ATOM 744 O O . SER A 1 100 ? -3.312 0.249 3.034 1.00 93.31 100 SER A O 1
ATOM 746 N N . ILE A 1 101 ? -4.959 -1.151 3.635 1.00 92.62 101 ILE A N 1
ATOM 747 C CA . ILE A 1 101 ? -4.385 -1.486 4.948 1.00 92.62 101 ILE A CA 1
ATOM 748 C C . ILE A 1 101 ? -3.001 -2.128 4.779 1.00 92.62 101 ILE A C 1
ATOM 750 O O . ILE A 1 101 ? -2.042 -1.657 5.380 1.00 92.62 101 ILE A O 1
ATOM 754 N N . ARG A 1 102 ? -2.867 -3.162 3.931 1.00 92.38 102 ARG A N 1
ATOM 755 C CA . ARG A 1 102 ? -1.589 -3.874 3.719 1.00 92.38 102 ARG A CA 1
ATOM 756 C C . ARG A 1 102 ? -0.479 -2.965 3.177 1.00 92.38 102 ARG A C 1
ATOM 758 O O . ARG A 1 102 ? 0.684 -3.171 3.516 1.00 92.38 102 ARG A O 1
ATOM 765 N N . LEU A 1 103 ? -0.836 -1.988 2.347 1.00 92.19 103 LEU A N 1
ATOM 766 C CA . LEU A 1 103 ? 0.065 -0.991 1.772 1.00 92.19 103 LEU A CA 1
ATOM 767 C C . LEU A 1 103 ? 0.600 -0.020 2.839 1.00 92.19 103 LEU A C 1
ATOM 769 O O . LEU A 1 103 ? 1.811 0.196 2.917 1.00 92.19 103 LEU A O 1
ATOM 773 N N . CYS A 1 104 ? -0.302 0.508 3.673 1.00 93.75 104 CYS A N 1
ATOM 774 C CA . CYS A 1 104 ? -0.041 1.582 4.636 1.00 93.75 104 CYS A CA 1
ATOM 775 C C . CYS A 1 104 ? 0.267 1.111 6.076 1.00 93.75 104 CYS A C 1
ATOM 777 O O . CYS A 1 104 ? 0.562 1.931 6.947 1.00 93.75 104 CYS A O 1
ATOM 779 N N . THR A 1 105 ? 0.239 -0.195 6.367 1.00 90.38 105 THR A N 1
ATOM 780 C CA . THR A 1 105 ? 0.723 -0.756 7.642 1.00 90.38 105 THR A CA 1
ATOM 781 C C . THR A 1 105 ? 2.171 -0.325 7.911 1.00 90.38 105 THR A C 1
ATOM 783 O O . THR A 1 105 ? 3.049 -0.537 7.078 1.00 90.38 105 THR A O 1
ATOM 786 N N . LEU A 1 106 ? 2.434 0.242 9.098 1.00 86.88 106 LEU A N 1
ATOM 787 C CA . LEU A 1 106 ? 3.721 0.844 9.503 1.00 86.88 106 LEU A CA 1
ATOM 788 C C . LEU A 1 106 ? 4.158 2.089 8.690 1.00 86.88 106 LEU A C 1
ATOM 790 O O . LEU A 1 106 ? 5.326 2.482 8.771 1.00 86.88 106 LEU A O 1
ATOM 794 N N . ALA A 1 107 ? 3.267 2.724 7.922 1.00 89.06 107 ALA A N 1
ATOM 795 C CA . ALA A 1 107 ? 3.592 3.942 7.179 1.00 89.06 107 ALA A CA 1
ATOM 796 C C . ALA A 1 107 ? 3.893 5.137 8.106 1.00 89.06 107 ALA A C 1
ATOM 798 O O . ALA A 1 107 ? 3.272 5.319 9.151 1.00 89.06 107 ALA A O 1
ATOM 799 N N . GLN A 1 108 ? 4.850 5.978 7.708 1.00 88.62 108 GLN A N 1
ATOM 800 C CA . GLN A 1 108 ? 5.205 7.217 8.426 1.00 88.62 108 GLN A CA 1
ATOM 801 C C . GLN A 1 108 ? 4.811 8.485 7.644 1.00 88.62 108 GLN A C 1
ATOM 803 O O . GLN A 1 108 ? 4.881 9.589 8.181 1.00 88.62 108 GLN A O 1
ATOM 808 N N . SER A 1 109 ? 4.375 8.307 6.397 1.00 90.50 109 SER A N 1
ATOM 809 C CA . SER A 1 109 ? 3.924 9.305 5.424 1.00 90.50 109 SER A CA 1
ATOM 810 C C . SER A 1 109 ? 3.069 8.601 4.357 1.00 90.50 109 SER A C 1
ATOM 812 O O . SER A 1 109 ? 2.937 7.374 4.393 1.00 90.50 109 SER A O 1
ATOM 814 N N . ASN A 1 110 ? 2.544 9.349 3.386 1.00 91.44 110 ASN A N 1
ATOM 815 C CA . ASN A 1 110 ? 1.725 8.817 2.290 1.00 91.44 110 ASN A CA 1
ATOM 816 C C . ASN A 1 110 ? 2.569 8.161 1.169 1.00 91.44 110 ASN A C 1
ATOM 818 O O . ASN A 1 110 ? 2.021 7.553 0.257 1.00 91.44 110 ASN A O 1
ATOM 822 N N . ALA A 1 111 ? 3.901 8.127 1.309 1.00 92.25 111 ALA A N 1
ATOM 823 C CA . ALA A 1 111 ? 4.822 7.533 0.334 1.00 92.25 111 ALA A CA 1
ATOM 824 C C . ALA A 1 111 ? 4.483 6.100 -0.158 1.00 92.25 111 ALA A C 1
ATOM 826 O O . ALA A 1 111 ? 4.800 5.799 -1.312 1.00 92.25 111 ALA A O 1
ATOM 827 N N . PRO A 1 112 ? 3.850 5.196 0.629 1.00 92.75 112 PRO A N 1
ATOM 828 C CA . PRO A 1 112 ? 3.350 3.926 0.101 1.00 92.75 112 PRO A CA 1
ATOM 829 C C . PRO A 1 112 ? 2.232 4.089 -0.937 1.00 92.75 112 PRO A C 1
ATOM 831 O O . PRO A 1 112 ? 2.225 3.352 -1.923 1.00 92.75 112 PRO A O 1
ATOM 834 N N . VAL A 1 113 ? 1.299 5.030 -0.739 1.00 95.06 113 VAL A N 1
ATOM 835 C CA . VAL A 1 113 ? 0.210 5.294 -1.691 1.00 95.06 113 VAL A CA 1
ATOM 836 C C . VAL A 1 113 ? 0.699 6.093 -2.897 1.00 95.06 113 VAL A C 1
ATOM 838 O O . VAL A 1 113 ? 0.405 5.669 -4.011 1.00 95.06 113 VAL A O 1
ATOM 841 N N . ASP A 1 114 ? 1.560 7.100 -2.711 1.00 94.56 114 ASP A N 1
ATOM 842 C CA . ASP A 1 114 ? 2.228 7.820 -3.813 1.00 94.56 114 ASP A CA 1
ATOM 843 C C . ASP A 1 114 ? 2.935 6.833 -4.769 1.00 94.56 114 ASP A C 1
ATOM 845 O O . ASP A 1 114 ? 2.677 6.785 -5.974 1.00 94.56 114 ASP A O 1
ATOM 849 N N . CYS A 1 115 ? 3.760 5.946 -4.197 1.00 94.38 115 CYS A N 1
ATOM 850 C CA . CYS A 1 115 ? 4.434 4.861 -4.909 1.00 94.38 115 CYS A CA 1
ATOM 851 C C . CYS A 1 115 ? 3.430 3.948 -5.633 1.00 94.38 115 CYS A C 1
ATOM 853 O O . CYS A 1 115 ? 3.626 3.621 -6.805 1.00 94.38 115 CYS A O 1
ATOM 855 N N . ALA A 1 116 ? 2.355 3.521 -4.959 1.00 94.44 116 ALA A N 1
ATOM 856 C CA . ALA A 1 116 ? 1.388 2.588 -5.531 1.00 94.44 116 ALA A CA 1
ATOM 857 C C . ALA A 1 116 ? 0.575 3.202 -6.682 1.00 94.44 116 ALA A C 1
ATOM 859 O O . ALA A 1 116 ? 0.267 2.481 -7.631 1.00 94.44 116 ALA A O 1
ATOM 860 N N . ILE A 1 117 ? 0.258 4.499 -6.625 1.00 94.62 117 ILE A N 1
ATOM 861 C CA . ILE A 1 117 ? -0.419 5.248 -7.695 1.00 94.62 117 ILE A CA 1
ATOM 862 C C . ILE A 1 117 ? 0.475 5.295 -8.940 1.00 94.62 117 ILE A C 1
ATOM 864 O O . ILE A 1 117 ? 0.081 4.807 -9.998 1.00 94.62 117 ILE A O 1
ATOM 868 N N . ILE A 1 118 ? 1.722 5.757 -8.802 1.00 94.62 118 ILE A N 1
ATOM 869 C CA . ILE A 1 118 ? 2.669 5.873 -9.928 1.00 94.62 118 ILE A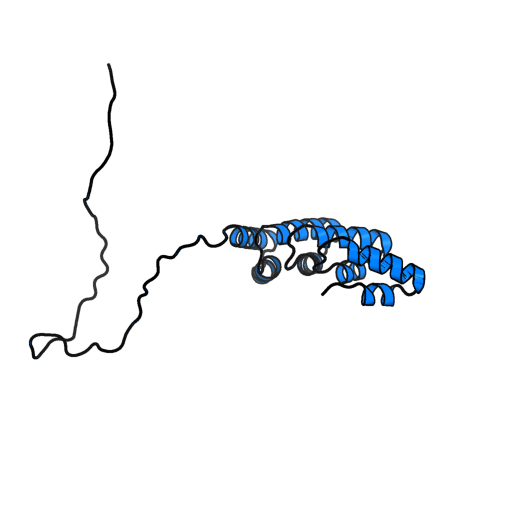 CA 1
ATOM 870 C C . ILE A 1 118 ? 3.033 4.486 -10.492 1.00 94.62 118 ILE A C 1
ATOM 872 O O . ILE A 1 118 ? 3.230 4.316 -11.699 1.00 94.62 118 ILE A O 1
ATOM 876 N N . ALA A 1 119 ? 3.088 3.457 -9.641 1.00 93.25 119 ALA A N 1
ATOM 877 C CA . ALA A 1 119 ? 3.215 2.074 -10.087 1.00 93.25 119 ALA A CA 1
ATOM 878 C C . ALA A 1 119 ? 1.960 1.577 -10.825 1.00 93.25 119 ALA A C 1
ATOM 880 O O . ALA A 1 119 ? 2.103 0.820 -11.783 1.00 93.25 119 ALA A O 1
ATOM 881 N N . HIS A 1 120 ? 0.753 2.006 -10.443 1.00 94.50 120 HIS A N 1
ATOM 882 C CA . HIS A 1 120 ? -0.486 1.614 -11.117 1.00 94.50 120 HIS A CA 1
ATOM 883 C C . HIS A 1 120 ? -0.618 2.238 -12.504 1.00 94.50 120 HIS A C 1
ATOM 885 O O . HIS A 1 120 ? -0.919 1.515 -13.453 1.00 94.50 120 HIS A O 1
ATOM 8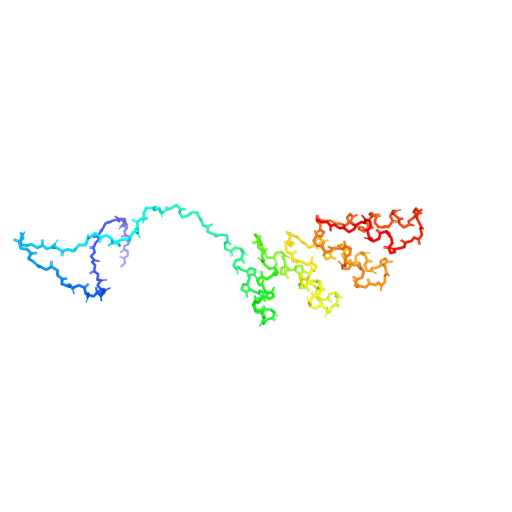91 N N . GLU A 1 121 ? -0.306 3.525 -12.642 1.00 93.56 121 GLU A N 1
ATOM 892 C CA . GLU A 1 121 ? -0.267 4.224 -13.932 1.00 93.56 121 GLU A CA 1
ATOM 893 C C . GLU A 1 121 ? 0.725 3.579 -14.913 1.00 93.56 121 GLU A C 1
ATOM 895 O O . GLU A 1 121 ? 0.464 3.511 -16.113 1.00 93.56 121 GLU A O 1
ATOM 900 N N . TRP A 1 122 ? 1.845 3.049 -14.408 1.00 92.81 122 TRP A N 1
ATOM 901 C CA . TRP A 1 122 ? 2.849 2.359 -15.221 1.00 92.81 122 TRP A CA 1
ATOM 902 C C . TRP A 1 122 ? 2.517 0.884 -15.520 1.00 92.81 122 TRP A C 1
ATOM 904 O O . TRP A 1 122 ? 2.782 0.408 -16.624 1.00 92.81 122 TRP A O 1
ATOM 914 N N . LEU A 1 123 ? 1.959 0.141 -14.556 1.00 91.50 123 LEU A N 1
ATOM 915 C CA . LEU A 1 123 ? 1.719 -1.307 -14.672 1.00 91.50 123 LEU A CA 1
ATOM 916 C C . LEU A 1 123 ? 0.320 -1.677 -15.183 1.00 91.50 123 LEU A C 1
ATOM 918 O O . LEU A 1 123 ? 0.109 -2.823 -15.578 1.00 91.50 123 LEU A O 1
ATOM 922 N N . GLY A 1 124 ? -0.670 -0.789 -15.056 1.00 90.81 124 GLY A N 1
ATOM 923 C CA . GLY A 1 124 ? -2.095 -1.087 -15.260 1.00 90.81 124 GLY A CA 1
ATOM 924 C C . GLY A 1 124 ? -2.691 -2.112 -14.277 1.00 90.81 124 GLY A C 1
ATOM 925 O O . GLY A 1 124 ? -3.876 -2.428 -14.348 1.00 90.81 124 GLY A O 1
ATOM 926 N N . ALA A 1 125 ? -1.895 -2.645 -13.342 1.00 88.25 125 ALA A N 1
ATOM 927 C CA . ALA A 1 125 ? -2.242 -3.794 -12.506 1.00 88.25 125 ALA A CA 1
ATOM 928 C C . ALA A 1 125 ? -2.158 -3.431 -11.008 1.00 88.25 125 ALA A C 1
ATOM 930 O O . ALA A 1 125 ? -1.058 -3.415 -10.441 1.00 88.25 125 ALA A O 1
ATOM 931 N N . PRO A 1 126 ? -3.284 -3.152 -10.322 1.00 84.81 126 PRO A N 1
ATOM 932 C CA . PRO A 1 126 ? -3.257 -2.566 -8.978 1.00 84.81 126 PRO A CA 1
ATOM 933 C C . PRO A 1 126 ? -2.638 -3.517 -7.947 1.00 84.81 126 PRO A C 1
ATOM 935 O O . PRO A 1 126 ? -1.828 -3.098 -7.126 1.00 84.81 126 PRO A O 1
ATOM 938 N N . GLY A 1 127 ? -2.907 -4.825 -8.046 1.00 88.00 127 GLY A N 1
ATOM 939 C CA . GLY A 1 127 ? -2.310 -5.826 -7.156 1.00 88.00 127 GLY A CA 1
ATOM 940 C C . GLY A 1 127 ? -0.779 -5.894 -7.237 1.00 88.00 127 GLY A C 1
ATOM 941 O O . GLY A 1 127 ? -0.130 -6.037 -6.207 1.00 88.00 127 GLY A O 1
ATOM 942 N N . ALA A 1 128 ? -0.199 -5.740 -8.433 1.00 89.81 128 ALA A N 1
ATOM 943 C CA . ALA A 1 128 ? 1.253 -5.719 -8.633 1.00 89.81 128 ALA A CA 1
ATOM 944 C C . ALA A 1 128 ? 1.889 -4.410 -8.131 1.00 89.81 128 ALA A C 1
ATOM 946 O O . ALA A 1 128 ? 2.972 -4.425 -7.551 1.00 89.81 128 ALA A O 1
ATOM 947 N N . SER A 1 129 ? 1.173 -3.301 -8.315 1.00 91.88 129 SER A N 1
ATOM 948 C CA . SER A 1 129 ? 1.565 -1.949 -7.896 1.00 91.88 129 SER A CA 1
ATOM 949 C C . SER A 1 129 ? 1.630 -1.839 -6.372 1.00 91.88 129 SER A C 1
ATOM 951 O O . SER A 1 129 ? 2.636 -1.419 -5.805 1.00 91.88 129 SER A O 1
ATOM 953 N N . ILE A 1 130 ? 0.591 -2.338 -5.699 1.00 91.06 130 ILE A N 1
ATOM 954 C CA . ILE A 1 130 ? 0.535 -2.453 -4.241 1.00 91.06 130 ILE A CA 1
ATOM 955 C C . ILE A 1 130 ? 1.648 -3.379 -3.739 1.00 91.06 130 ILE A C 1
ATOM 957 O O . ILE A 1 130 ? 2.379 -3.007 -2.826 1.00 91.06 130 ILE A O 1
ATOM 961 N N . ASP A 1 131 ? 1.846 -4.558 -4.343 1.00 90.94 131 ASP A N 1
ATOM 962 C CA . ASP A 1 131 ? 2.869 -5.496 -3.865 1.00 90.94 131 ASP A CA 1
ATOM 963 C C . ASP A 1 131 ? 4.316 -5.008 -4.045 1.00 90.94 131 ASP A C 1
ATOM 965 O O . ASP A 1 131 ? 5.181 -5.430 -3.275 1.00 90.94 131 ASP A O 1
ATOM 969 N N . LEU A 1 132 ? 4.576 -4.102 -4.994 1.00 91.94 132 LEU A N 1
ATOM 970 C CA . LEU A 1 132 ? 5.851 -3.391 -5.142 1.00 91.94 132 LEU A CA 1
ATOM 971 C C . LEU A 1 132 ? 6.063 -2.336 -4.038 1.00 91.94 132 LEU A C 1
ATOM 973 O O . LEU A 1 132 ? 7.179 -2.198 -3.533 1.00 91.94 132 LEU A O 1
ATOM 977 N N . CYS A 1 133 ? 4.997 -1.627 -3.652 1.00 93.56 133 CYS A N 1
ATOM 978 C CA . CYS A 1 133 ? 5.042 -0.423 -2.814 1.00 93.56 133 CYS A CA 1
ATOM 979 C C . CYS A 1 133 ? 4.655 -0.611 -1.332 1.00 93.56 133 CYS A C 1
ATOM 981 O O . CYS A 1 133 ? 4.716 0.347 -0.561 1.00 93.56 133 CYS A O 1
ATOM 983 N N . ILE A 1 134 ? 4.299 -1.825 -0.889 1.00 90.31 134 ILE A N 1
ATOM 984 C CA . ILE A 1 134 ? 4.090 -2.144 0.540 1.00 90.31 134 ILE A CA 1
ATOM 985 C C . ILE A 1 134 ? 5.270 -1.646 1.384 1.00 90.31 134 ILE A C 1
ATOM 987 O O . ILE A 1 134 ? 6.412 -2.054 1.167 1.00 90.31 134 ILE A O 1
ATOM 991 N N . ARG A 1 135 ? 4.975 -0.797 2.381 1.00 85.81 135 ARG A N 1
ATOM 992 C CA . ARG A 1 135 ? 5.963 -0.188 3.297 1.00 85.81 135 ARG A CA 1
ATOM 993 C C . ARG A 1 135 ? 7.054 0.648 2.598 1.00 85.81 135 ARG A C 1
ATOM 995 O O . ARG A 1 135 ? 8.110 0.888 3.191 1.00 85.81 135 ARG A O 1
ATOM 1002 N N . ALA A 1 136 ? 6.818 1.114 1.369 1.00 89.69 136 ALA A N 1
ATOM 1003 C CA . ALA A 1 136 ? 7.724 2.028 0.682 1.00 89.69 136 ALA A CA 1
ATOM 1004 C C . ALA A 1 136 ? 7.862 3.361 1.440 1.00 89.69 136 ALA A C 1
ATOM 1006 O O . ALA A 1 136 ? 6.904 3.885 2.002 1.00 89.69 136 ALA A O 1
ATOM 1007 N N . LYS A 1 137 ? 9.080 3.911 1.461 1.00 89.12 137 LYS A N 1
ATOM 1008 C CA . LYS A 1 137 ? 9.392 5.209 2.096 1.00 89.12 137 LYS A CA 1
ATOM 1009 C C . LYS A 1 137 ? 9.500 6.359 1.087 1.00 89.12 137 LYS A C 1
ATOM 1011 O O . LYS A 1 137 ? 9.689 7.501 1.489 1.00 89.12 137 LYS A O 1
ATOM 1016 N N . SER A 1 138 ? 9.431 6.033 -0.201 1.00 90.25 138 SER A N 1
ATOM 1017 C CA . SER A 1 138 ? 9.501 6.922 -1.361 1.00 90.25 138 SER A CA 1
ATOM 1018 C C . SER A 1 138 ? 9.133 6.127 -2.622 1.00 90.25 138 SER A C 1
ATOM 1020 O O . SER A 1 138 ? 8.967 4.908 -2.563 1.00 90.25 138 SER A O 1
ATOM 1022 N N . GLU A 1 139 ? 9.080 6.801 -3.769 1.00 90.00 139 GLU A N 1
ATOM 1023 C CA . GLU A 1 139 ? 8.802 6.240 -5.104 1.00 90.00 139 GLU A CA 1
ATOM 1024 C C . GLU A 1 139 ? 9.918 5.327 -5.660 1.00 90.00 139 GLU A C 1
ATOM 1026 O O . GLU A 1 139 ? 9.731 4.646 -6.669 1.00 90.00 139 GLU A O 1
ATOM 1031 N N . ALA A 1 140 ? 11.064 5.240 -4.974 1.00 91.31 140 ALA A N 1
ATOM 1032 C CA . ALA A 1 140 ? 12.239 4.473 -5.398 1.00 91.31 140 ALA A CA 1
ATOM 1033 C C . ALA A 1 140 ? 11.991 2.999 -5.823 1.00 91.31 140 ALA A C 1
ATOM 1035 O O . ALA A 1 140 ? 12.718 2.525 -6.702 1.00 91.31 140 ALA A O 1
ATOM 1036 N N . PRO A 1 141 ? 11.006 2.243 -5.282 1.00 92.12 141 PRO A N 1
ATOM 1037 C CA . PRO A 1 141 ? 10.668 0.907 -5.785 1.00 92.12 141 PRO A CA 1
ATOM 1038 C C . PRO A 1 141 ? 10.161 0.933 -7.230 1.00 92.12 141 PRO A C 1
ATOM 1040 O O . PRO A 1 141 ? 10.476 0.030 -8.008 1.00 92.12 141 PRO A O 1
ATOM 1043 N N . VAL A 1 142 ? 9.419 1.979 -7.606 1.00 93.44 142 VAL A N 1
ATOM 1044 C CA . VAL A 1 142 ? 8.894 2.170 -8.962 1.00 93.44 142 VAL A CA 1
ATOM 1045 C C . VAL A 1 142 ? 10.022 2.523 -9.922 1.00 93.44 142 VAL A C 1
ATOM 1047 O O . VAL A 1 142 ? 10.113 1.928 -10.992 1.00 93.44 142 VAL A O 1
ATOM 1050 N N . ASP A 1 143 ? 10.928 3.420 -9.534 1.00 93.19 143 ASP A N 1
ATOM 1051 C CA . ASP A 1 143 ? 12.087 3.786 -10.359 1.00 93.19 143 ASP A CA 1
ATOM 1052 C C . ASP A 1 143 ? 13.053 2.616 -10.542 1.00 93.19 143 ASP A C 1
ATOM 1054 O O . ASP A 1 143 ? 13.514 2.349 -11.652 1.00 93.19 143 ASP A O 1
ATOM 1058 N N . CYS A 1 144 ? 13.306 1.854 -9.476 1.00 93.69 144 CYS A N 1
ATOM 1059 C CA . CYS A 1 144 ? 14.029 0.591 -9.563 1.00 93.69 144 CYS A CA 1
ATOM 1060 C C . CYS A 1 144 ? 13.348 -0.355 -10.565 1.00 93.69 144 CYS A C 1
ATOM 1062 O O . CYS A 1 144 ? 14.018 -0.890 -11.448 1.00 93.69 144 CYS A O 1
ATOM 1064 N N . ALA A 1 145 ? 12.025 -0.537 -10.477 1.00 93.69 145 ALA A N 1
ATOM 1065 C CA . ALA A 1 145 ? 11.303 -1.460 -11.348 1.00 93.69 145 ALA A CA 1
ATOM 1066 C C . ALA A 1 145 ? 11.293 -0.992 -12.816 1.00 93.69 145 ALA A C 1
ATOM 1068 O O . ALA A 1 145 ? 11.521 -1.816 -13.702 1.00 93.69 145 ALA A O 1
ATOM 1069 N N . LYS A 1 146 ? 11.120 0.311 -13.080 1.00 93.56 146 LYS A N 1
ATOM 1070 C CA . LYS A 1 146 ? 11.240 0.930 -14.414 1.00 93.56 146 LYS A CA 1
ATOM 1071 C C . LYS A 1 146 ? 12.631 0.685 -15.014 1.00 93.56 146 LYS A C 1
ATOM 1073 O O . LYS A 1 146 ? 12.738 0.199 -16.140 1.00 93.56 146 LYS A O 1
ATOM 1078 N N . ASN A 1 147 ? 13.693 0.937 -14.246 1.00 94.00 147 ASN A N 1
ATOM 1079 C CA . ASN A 1 147 ? 15.079 0.727 -14.679 1.00 94.00 147 ASN A CA 1
ATOM 1080 C C . ASN A 1 147 ? 15.401 -0.762 -14.909 1.00 94.00 147 ASN A C 1
ATOM 1082 O O . ASN A 1 147 ? 15.983 -1.128 -15.929 1.00 94.00 147 ASN A O 1
ATOM 1086 N N . ALA A 1 148 ? 14.971 -1.648 -14.007 1.00 92.69 148 ALA A N 1
ATOM 1087 C CA . ALA A 1 148 ? 15.137 -3.091 -14.164 1.00 92.69 148 ALA A CA 1
ATOM 1088 C C . ALA A 1 148 ? 14.333 -3.641 -15.356 1.00 92.6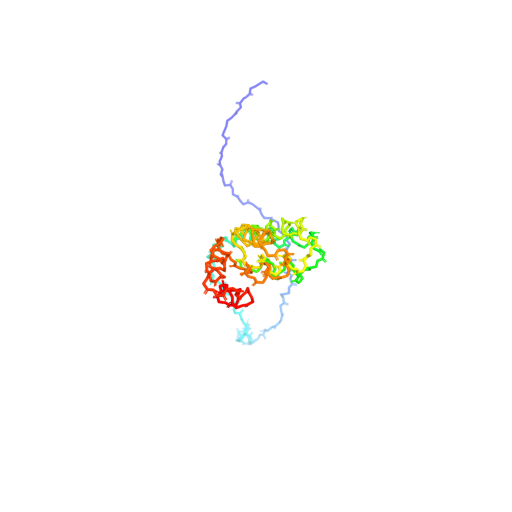9 148 ALA A C 1
ATOM 1090 O O . ALA A 1 148 ? 14.778 -4.584 -16.011 1.00 92.69 148 ALA A O 1
ATOM 1091 N N . TYR A 1 149 ? 13.168 -3.066 -15.666 1.00 93.75 149 TYR A N 1
ATOM 1092 C CA . TYR A 1 149 ? 12.384 -3.419 -16.850 1.00 93.75 149 TYR A CA 1
ATOM 1093 C C . TYR A 1 149 ? 13.087 -2.984 -18.140 1.00 93.75 149 TYR A C 1
ATOM 1095 O O . TYR A 1 149 ? 13.216 -3.800 -19.049 1.00 93.75 149 TYR A O 1
ATOM 1103 N N . ALA A 1 150 ? 13.637 -1.766 -18.195 1.00 93.50 150 ALA A N 1
ATOM 1104 C CA . ALA A 1 150 ? 14.408 -1.283 -19.346 1.00 93.50 15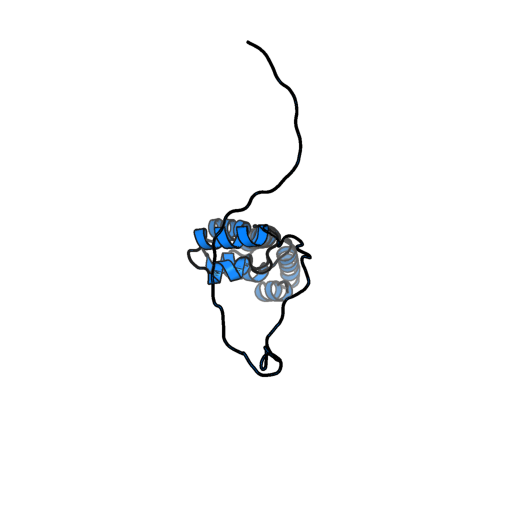0 ALA A CA 1
ATOM 1105 C C . ALA A 1 150 ? 15.631 -2.166 -19.683 1.00 93.50 150 ALA A C 1
ATOM 1107 O O . ALA A 1 150 ? 16.023 -2.252 -20.844 1.00 93.50 150 ALA A O 1
ATOM 1108 N N . LEU A 1 151 ? 16.206 -2.853 -18.687 1.00 92.69 151 LEU A N 1
ATOM 1109 C CA . LEU A 1 151 ? 17.331 -3.782 -18.862 1.00 92.69 151 LEU A CA 1
ATOM 1110 C C . LEU A 1 151 ? 16.927 -5.231 -19.196 1.00 92.69 151 LEU A C 1
ATOM 1112 O O . LEU A 1 151 ? 17.761 -5.981 -19.695 1.00 92.69 151 LEU A O 1
ATOM 1116 N N . THR A 1 152 ? 15.697 -5.659 -18.886 1.00 93.00 152 THR A N 1
ATOM 1117 C CA . THR A 1 152 ? 15.307 -7.089 -18.935 1.00 93.00 152 THR A CA 1
ATOM 1118 C C . THR A 1 152 ? 14.079 -7.403 -19.787 1.00 93.00 152 THR A C 1
ATOM 1120 O O . THR A 1 152 ? 13.878 -8.562 -20.141 1.00 93.00 152 THR A O 1
ATOM 1123 N N . GLY A 1 153 ? 13.209 -6.424 -20.054 1.00 91.25 153 GLY A N 1
ATOM 1124 C CA . GLY A 1 153 ? 11.869 -6.636 -20.618 1.00 91.25 153 GLY A CA 1
ATOM 1125 C C . GLY A 1 153 ? 10.922 -7.469 -19.735 1.00 91.25 153 GLY A C 1
ATOM 1126 O O . GLY A 1 153 ? 9.798 -7.759 -20.137 1.00 91.25 153 GLY A O 1
ATOM 1127 N N . ALA A 1 154 ? 11.344 -7.875 -18.532 1.00 91.44 154 ALA A N 1
ATOM 1128 C CA . ALA A 1 154 ? 10.691 -8.915 -17.743 1.00 91.44 154 ALA A CA 1
ATOM 1129 C C . ALA A 1 154 ? 10.010 -8.333 -16.494 1.00 91.44 154 ALA A C 1
ATOM 1131 O O . ALA A 1 154 ? 10.527 -8.431 -15.382 1.00 91.44 154 ALA A O 1
ATOM 1132 N N . ILE A 1 155 ? 8.812 -7.764 -16.661 1.00 89.12 155 ILE A N 1
ATOM 1133 C CA . ILE A 1 155 ? 8.122 -6.982 -15.614 1.00 89.12 155 ILE A CA 1
ATOM 1134 C C . ILE A 1 155 ? 7.986 -7.714 -14.261 1.00 89.12 155 ILE A C 1
ATOM 1136 O O . ILE A 1 155 ? 8.259 -7.149 -13.202 1.00 89.12 155 ILE A O 1
ATOM 1140 N N . ASN A 1 156 ? 7.671 -9.014 -14.291 1.00 90.25 156 ASN A N 1
ATOM 1141 C CA . ASN A 1 156 ? 7.550 -9.862 -13.099 1.00 90.25 156 ASN A CA 1
ATOM 1142 C C . ASN A 1 156 ? 8.888 -10.083 -12.368 1.00 90.25 156 ASN A C 1
ATOM 1144 O O . ASN A 1 156 ? 8.898 -10.322 -11.160 1.00 90.25 156 ASN A O 1
ATOM 1148 N N . GLN A 1 157 ? 10.014 -10.019 -13.082 1.00 90.88 157 GLN A N 1
ATOM 1149 C CA . GLN A 1 157 ? 11.356 -10.081 -12.506 1.00 90.88 157 GLN A CA 1
ATOM 1150 C C . GLN A 1 157 ? 11.751 -8.716 -11.931 1.00 90.88 157 GLN A C 1
ATOM 1152 O O . GLN A 1 157 ? 12.231 -8.658 -10.802 1.00 90.88 157 GLN A O 1
ATOM 1157 N N . SER A 1 158 ? 11.464 -7.625 -12.647 1.00 90.75 158 SER A N 1
ATOM 1158 C CA . SER A 1 158 ? 11.696 -6.245 -12.197 1.00 90.75 158 SER A CA 1
ATOM 1159 C C . SER A 1 158 ? 11.004 -5.955 -10.858 1.00 90.75 158 SER A C 1
ATOM 1161 O O . SER A 1 158 ? 11.653 -5.525 -9.907 1.00 90.75 158 SER A O 1
ATOM 1163 N N . ILE A 1 159 ? 9.714 -6.293 -10.732 1.00 90.38 159 ILE A N 1
ATOM 1164 C CA . ILE A 1 159 ? 8.947 -6.130 -9.483 1.00 90.38 159 ILE A CA 1
ATOM 1165 C C . ILE A 1 159 ? 9.549 -6.964 -8.337 1.00 90.38 159 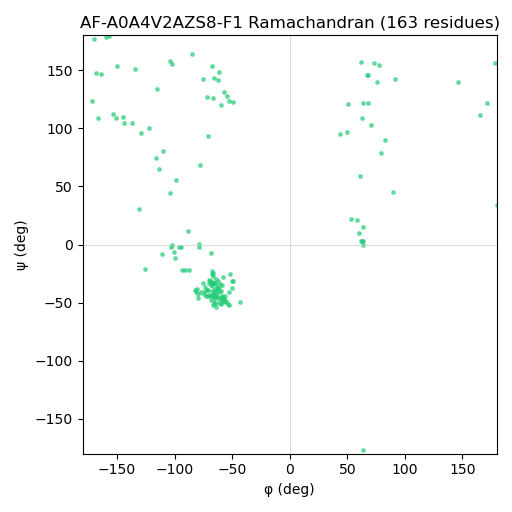ILE A C 1
ATOM 1167 O O . ILE A 1 159 ? 9.649 -6.490 -7.207 1.00 90.38 159 ILE A O 1
ATOM 1171 N N . ARG A 1 160 ? 9.990 -8.200 -8.613 1.00 89.75 160 ARG A N 1
ATOM 1172 C CA . ARG A 1 160 ? 10.602 -9.084 -7.601 1.00 89.75 160 ARG A CA 1
ATOM 1173 C C . ARG A 1 160 ? 11.964 -8.598 -7.106 1.00 89.75 160 ARG A C 1
ATOM 1175 O O . ARG A 1 160 ? 12.291 -8.862 -5.954 1.00 89.75 160 ARG A O 1
ATOM 1182 N N . LEU A 1 161 ? 12.738 -7.919 -7.952 1.00 90.25 161 LEU A N 1
ATOM 1183 C CA . LEU A 1 161 ? 14.035 -7.336 -7.592 1.00 90.25 161 LEU A CA 1
ATOM 1184 C C . LEU A 1 161 ? 13.887 -6.055 -6.756 1.00 90.25 161 LEU A C 1
ATOM 1186 O O . LEU A 1 161 ? 14.716 -5.797 -5.891 1.00 90.25 161 LEU A O 1
ATOM 1190 N N . CYS A 1 162 ? 12.835 -5.273 -7.010 1.00 90.94 162 CYS A N 1
ATOM 1191 C CA . CYS A 1 162 ? 12.683 -3.910 -6.490 1.00 90.94 162 CYS A CA 1
ATOM 1192 C C . CYS A 1 162 ? 11.706 -3.759 -5.313 1.00 90.94 162 CYS A C 1
ATOM 1194 O O . CYS A 1 162 ? 11.553 -2.663 -4.775 1.00 90.94 162 CYS A O 1
ATOM 1196 N N . ARG A 1 163 ? 11.056 -4.848 -4.887 1.00 86.06 163 ARG A N 1
ATOM 1197 C CA . ARG A 1 163 ? 10.174 -4.868 -3.713 1.00 86.06 163 ARG A CA 1
ATOM 1198 C C . ARG A 1 163 ? 10.957 -4.632 -2.415 1.00 86.06 163 ARG A C 1
ATOM 1200 O O . ARG A 1 163 ? 11.887 -5.373 -2.100 1.00 86.06 163 ARG A O 1
ATOM 1207 N N . VAL A 1 164 ? 10.524 -3.645 -1.632 1.00 73.06 164 VAL A N 1
ATOM 1208 C CA . VAL A 1 164 ? 11.151 -3.249 -0.354 1.00 73.06 164 VAL A CA 1
ATOM 1209 C C . VAL A 1 164 ? 11.000 -4.336 0.726 1.00 73.06 164 VAL A C 1
ATOM 1211 O O . VAL A 1 164 ? 10.038 -5.110 0.723 1.00 73.06 164 VAL A O 1
ATOM 1214 N N . ARG A 1 165 ? 11.937 -4.368 1.684 1.00 53.34 165 ARG A N 1
ATOM 1215 C CA . ARG A 1 165 ? 11.858 -5.111 2.955 1.00 53.34 165 ARG A CA 1
ATOM 1216 C C . ARG A 1 165 ? 12.057 -4.171 4.144 1.00 53.34 165 ARG A C 1
ATOM 1218 O O . ARG A 1 165 ? 12.942 -3.300 4.047 1.00 53.34 165 ARG A O 1
#

Foldseek 3Di:
DDDDDDDDDDDDDDDDDDDDDDDDAADDVGGDDDDDDDDDDDDDPPCPDDLVQLVVLQVVCCVVVVDNVLSCQQSPVPSHNASVVLLVLLCVVPVPNVLSSQQSGVNNHNQSVVLLVLLCVVPVDSVLSSQQRRRNPHNQLVVQLVVVCVVPVDNVVSSVVSRDD

Radius of gyration: 29.24 Å; Cα contacts (8 Å, |Δi|>4): 212; chains: 1; bounding box: 37×64×92 Å

pLDDT: mean 74.65, std 24.33, range [29.23, 95.38]

Secondary structure (DSSP, 8-state):
---------------------------SSSS-----S----------PPP-HHHHHHHHHHHHHHS-HHHHHHHTTT-SSSHHHHHHHHHHHHH--HHHHHHHHTT-SSSHHHHHHHHHHHHHS-HHHHHHHHTT-SSSHHHHHHHHHHHHHS-HHHHHHHH---